Protein AF-A0A026WT10-F1 (afdb_monomer_lite)

Structure (mmCIF, N/CA/C/O backbone):
data_AF-A0A026WT10-F1
#
_entry.id   AF-A0A026WT10-F1
#
loop_
_atom_site.group_PDB
_atom_site.id
_atom_site.type_symbol
_atom_site.label_atom_id
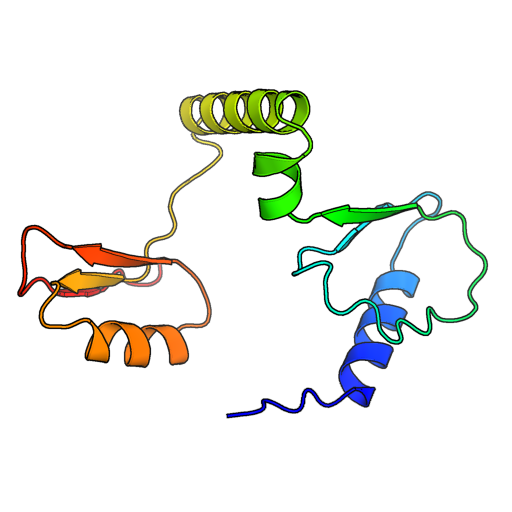_atom_site.label_alt_id
_atom_site.label_comp_id
_atom_site.label_asym_id
_atom_site.label_entity_id
_atom_site.label_seq_id
_atom_site.pdbx_PDB_ins_code
_atom_site.Cartn_x
_atom_site.Cartn_y
_atom_site.Cartn_z
_atom_site.occupancy
_atom_site.B_iso_or_equiv
_atom_site.auth_seq_id
_atom_site.auth_comp_id
_atom_site.auth_asym_id
_atom_site.auth_atom_id
_atom_site.pdbx_PDB_model_num
ATOM 1 N N . MET A 1 1 ? 19.088 -2.005 19.496 1.00 28.56 1 MET A N 1
ATOM 2 C CA . MET A 1 1 ? 18.947 -3.431 19.129 1.00 28.56 1 MET A CA 1
ATOM 3 C C . MET A 1 1 ? 19.448 -3.601 17.700 1.00 28.56 1 MET A C 1
ATOM 5 O O . MET A 1 1 ? 18.853 -3.045 16.790 1.00 28.56 1 MET A O 1
ATOM 9 N N . LYS A 1 2 ? 20.612 -4.233 17.511 1.00 23.44 2 LYS A N 1
ATOM 10 C CA . LYS A 1 2 ? 21.260 -4.396 16.200 1.00 23.44 2 LYS A CA 1
ATOM 11 C C . LYS A 1 2 ? 20.844 -5.763 15.658 1.00 23.44 2 LYS A C 1
ATOM 13 O O . LYS A 1 2 ? 21.373 -6.775 16.107 1.00 23.44 2 LYS A O 1
ATOM 18 N N . VAL A 1 3 ? 19.849 -5.790 14.775 1.00 27.23 3 VAL A N 1
ATOM 19 C CA . VAL A 1 3 ? 19.418 -7.019 14.095 1.00 27.23 3 VAL A CA 1
ATOM 20 C C . VAL A 1 3 ? 20.559 -7.438 13.164 1.00 27.23 3 VAL A C 1
ATOM 22 O O . VAL A 1 3 ? 20.869 -6.735 12.204 1.00 27.23 3 VAL A O 1
ATOM 25 N N . ARG A 1 4 ? 21.257 -8.531 13.495 1.00 26.80 4 ARG A N 1
ATOM 26 C CA . ARG A 1 4 ? 22.170 -9.200 12.559 1.00 26.80 4 ARG A CA 1
ATOM 27 C C . ARG A 1 4 ? 21.306 -10.031 11.623 1.00 26.80 4 ARG A C 1
ATOM 29 O O . ARG A 1 4 ? 20.755 -11.038 12.047 1.00 26.80 4 ARG A O 1
ATOM 36 N N . TYR A 1 5 ? 21.197 -9.600 10.375 1.00 36.09 5 TYR A N 1
ATOM 37 C CA . TYR A 1 5 ? 20.730 -10.470 9.306 1.00 36.09 5 TYR A CA 1
ATOM 38 C C . TYR A 1 5 ? 21.829 -11.497 9.024 1.00 36.09 5 TYR A C 1
ATOM 40 O O . TYR A 1 5 ? 22.998 -11.122 8.895 1.00 36.09 5 TYR A O 1
ATOM 48 N N . ASP A 1 6 ? 21.474 -12.780 8.982 1.00 37.12 6 ASP A N 1
ATOM 49 C CA . ASP A 1 6 ? 22.389 -13.824 8.531 1.00 37.12 6 ASP A CA 1
ATOM 50 C C . ASP A 1 6 ? 22.657 -13.615 7.036 1.00 37.12 6 ASP A C 1
ATOM 52 O O . ASP A 1 6 ? 21.806 -13.847 6.174 1.00 37.12 6 ASP A O 1
ATOM 56 N N . THR A 1 7 ? 23.844 -13.096 6.735 1.00 42.88 7 THR A N 1
ATOM 57 C CA . THR A 1 7 ? 24.265 -12.717 5.386 1.00 42.88 7 THR A CA 1
ATOM 58 C C . THR A 1 7 ? 24.410 -13.916 4.453 1.00 42.88 7 THR A C 1
ATOM 60 O O . THR A 1 7 ? 24.397 -13.724 3.239 1.00 42.88 7 THR A O 1
ATOM 63 N N . ARG A 1 8 ? 24.503 -15.152 4.969 1.00 39.97 8 ARG A N 1
ATOM 64 C CA . ARG A 1 8 ? 24.621 -16.358 4.131 1.00 39.97 8 ARG A CA 1
ATOM 65 C C . ARG A 1 8 ? 23.299 -16.747 3.481 1.00 39.97 8 ARG A C 1
ATOM 67 O O . ARG A 1 8 ? 23.292 -17.079 2.302 1.00 39.97 8 ARG A O 1
ATOM 74 N N . CYS A 1 9 ? 22.187 -16.645 4.209 1.00 44.09 9 CYS A N 1
ATOM 75 C CA . CYS A 1 9 ? 20.862 -16.906 3.643 1.00 44.09 9 CYS A CA 1
ATOM 76 C C . CYS A 1 9 ? 20.530 -15.895 2.540 1.00 44.09 9 CYS A C 1
ATOM 78 O O . CYS A 1 9 ? 20.063 -16.276 1.471 1.00 44.09 9 CYS A O 1
ATOM 80 N N . TYR A 1 10 ? 20.838 -14.616 2.765 1.00 52.16 10 TYR A N 1
ATOM 81 C CA . TYR A 1 10 ? 20.521 -13.541 1.823 1.00 52.16 10 TYR A CA 1
ATOM 82 C C . TYR A 1 10 ? 21.175 -13.736 0.443 1.00 52.16 10 TYR A C 1
ATOM 84 O O . TYR A 1 10 ? 20.524 -13.542 -0.580 1.00 52.16 10 TYR A O 1
ATOM 92 N N . VAL A 1 11 ? 22.437 -14.179 0.400 1.00 53.84 11 VAL A N 1
ATOM 93 C CA . VAL A 1 11 ? 23.172 -14.393 -0.861 1.00 53.84 11 VAL A CA 1
ATOM 94 C C . VAL A 1 11 ? 22.600 -15.570 -1.661 1.00 53.84 11 VAL A C 1
ATOM 96 O O . VAL A 1 11 ? 22.403 -15.438 -2.868 1.00 53.84 11 VAL A O 1
ATOM 99 N N . THR A 1 12 ? 22.263 -16.688 -1.007 1.00 57.00 12 THR A N 1
ATOM 100 C CA . THR A 1 12 ? 21.673 -17.860 -1.681 1.00 57.00 12 THR A CA 1
ATOM 101 C C . THR A 1 12 ? 20.310 -17.539 -2.297 1.00 57.00 12 THR A C 1
ATOM 103 O O . THR A 1 12 ? 20.063 -17.895 -3.446 1.00 57.00 12 THR A O 1
ATOM 106 N N . TYR A 1 13 ? 19.442 -16.817 -1.576 1.00 62.56 13 TYR A N 1
ATOM 107 C CA . TYR A 1 13 ? 18.116 -16.434 -2.081 1.00 62.56 13 TYR A CA 1
ATOM 108 C C . TYR A 1 13 ? 18.192 -15.539 -3.323 1.00 62.56 13 TYR A C 1
ATOM 110 O O . TYR A 1 13 ? 17.448 -15.748 -4.281 1.00 62.56 13 TYR A O 1
ATOM 118 N N . VAL A 1 14 ? 19.113 -14.572 -3.331 1.00 66.31 14 VAL A N 1
ATOM 119 C CA . VAL A 1 14 ? 19.289 -13.661 -4.469 1.00 66.31 14 VAL A CA 1
ATOM 120 C C . VAL A 1 14 ? 19.783 -14.413 -5.706 1.00 66.31 14 VAL A C 1
ATOM 122 O O . VAL A 1 14 ? 19.273 -14.175 -6.797 1.00 66.31 14 VAL A O 1
ATOM 125 N N . CYS A 1 15 ? 20.719 -15.355 -5.563 1.00 66.06 15 CYS A N 1
ATOM 126 C CA . CYS A 1 15 ? 21.224 -16.101 -6.716 1.00 66.06 15 CYS A CA 1
ATOM 127 C C . CYS A 1 15 ? 20.187 -17.067 -7.310 1.00 66.06 15 CYS A C 1
ATOM 129 O O . CYS A 1 15 ? 20.116 -17.181 -8.532 1.00 66.06 15 CYS A O 1
ATOM 131 N N . THR A 1 16 ? 19.338 -17.699 -6.491 1.00 69.38 16 THR A N 1
ATOM 132 C CA . THR A 1 16 ? 18.215 -18.511 -6.997 1.00 69.38 16 THR A CA 1
ATOM 133 C C . THR A 1 16 ? 17.189 -17.654 -7.741 1.00 69.38 16 THR A C 1
ATOM 135 O O . THR A 1 16 ? 16.704 -18.060 -8.792 1.00 69.38 16 THR A O 1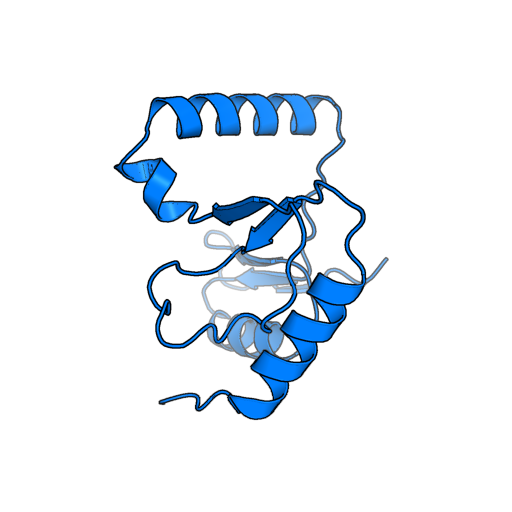
ATOM 138 N N . PHE A 1 17 ? 16.891 -16.451 -7.237 1.00 71.75 17 PHE A N 1
ATOM 139 C CA . PHE A 1 17 ? 16.001 -15.510 -7.919 1.00 71.75 17 PHE A CA 1
ATOM 140 C C . PHE A 1 17 ? 16.575 -15.074 -9.275 1.00 71.75 17 PHE A C 1
ATOM 142 O O . PHE A 1 17 ? 15.878 -15.128 -10.283 1.00 71.75 17 PHE A O 1
ATOM 149 N N . ILE A 1 18 ? 17.865 -14.723 -9.326 1.00 73.19 18 ILE A N 1
ATOM 150 C CA . ILE A 1 18 ? 18.543 -14.339 -10.574 1.00 73.19 18 ILE A CA 1
ATOM 151 C C . ILE A 1 18 ? 18.553 -15.493 -11.583 1.00 73.19 18 ILE A C 1
ATOM 153 O O . ILE A 1 18 ? 18.316 -15.267 -12.764 1.00 73.19 18 ILE A O 1
ATOM 157 N N . ALA A 1 19 ? 18.769 -16.730 -11.129 1.00 74.12 19 ALA A N 1
ATOM 158 C CA . ALA A 1 19 ? 18.761 -17.908 -11.996 1.00 74.12 19 ALA A CA 1
ATOM 159 C C . ALA A 1 19 ? 17.382 -18.212 -12.614 1.00 74.12 19 ALA A C 1
ATOM 161 O O . ALA A 1 19 ? 17.311 -18.950 -13.591 1.00 74.12 19 ALA A O 1
ATOM 162 N N . SER A 1 20 ? 16.300 -17.659 -12.054 1.00 75.62 20 SER A N 1
ATOM 163 C CA . SER A 1 20 ? 14.941 -17.796 -12.596 1.00 75.62 20 SER A CA 1
ATOM 164 C C . SER A 1 20 ? 14.568 -16.725 -13.626 1.00 75.62 20 SER A C 1
ATOM 166 O O . SER A 1 20 ? 13.466 -16.767 -14.167 1.00 75.62 20 SER A O 1
ATOM 168 N N . LEU A 1 21 ? 15.453 -15.760 -13.889 1.00 73.44 21 LEU A N 1
ATOM 169 C CA . LEU A 1 21 ? 15.176 -14.679 -14.828 1.00 73.44 21 LEU A CA 1
ATOM 170 C C . LEU A 1 21 ? 15.314 -15.149 -16.270 1.00 73.44 21 LEU A C 1
ATOM 172 O O . LEU A 1 21 ? 16.292 -15.791 -16.650 1.00 73.44 21 LEU A O 1
ATOM 176 N N . GLU A 1 22 ? 14.346 -14.747 -17.083 1.00 79.38 22 GLU A N 1
ATOM 177 C CA . GLU A 1 22 ? 14.462 -14.810 -18.532 1.00 79.38 22 GLU A CA 1
ATOM 178 C C . GLU A 1 22 ? 15.531 -13.825 -19.037 1.00 79.38 22 GLU A C 1
ATOM 180 O O . GLU A 1 22 ? 15.953 -12.898 -18.334 1.00 79.38 22 GLU A O 1
ATOM 185 N N . HIS A 1 23 ? 15.982 -14.031 -20.276 1.00 79.25 23 HIS A N 1
ATOM 186 C CA . HIS A 1 23 ? 16.911 -13.118 -20.940 1.00 79.25 23 HIS A CA 1
ATOM 187 C C . HIS A 1 23 ? 16.303 -11.703 -21.025 1.00 79.25 23 HIS A C 1
ATOM 189 O O . HIS A 1 23 ? 15.112 -11.561 -21.282 1.00 79.25 23 HIS A O 1
ATOM 195 N N . ASP A 1 24 ? 17.113 -10.665 -20.792 1.00 81.50 24 ASP A N 1
ATOM 196 C CA . ASP A 1 24 ? 16.697 -9.254 -20.670 1.00 81.50 24 ASP A CA 1
ATOM 197 C C . ASP A 1 24 ? 15.736 -8.967 -19.502 1.00 81.50 24 ASP A C 1
ATOM 199 O O . ASP A 1 24 ? 15.094 -7.916 -19.445 1.00 81.50 24 ASP A O 1
ATOM 203 N N . GLY A 1 25 ? 15.674 -9.875 -18.523 1.00 77.19 25 GLY A N 1
ATOM 204 C CA . GLY A 1 25 ? 14.851 -9.732 -17.329 1.00 77.19 25 GLY A CA 1
ATOM 205 C C . GLY A 1 25 ? 15.179 -8.488 -16.494 1.00 77.19 25 GLY A C 1
ATOM 206 O O . GLY A 1 25 ? 16.310 -7.992 -16.452 1.00 77.19 25 GLY A O 1
ATOM 207 N N . LEU A 1 26 ? 14.167 -7.992 -15.781 1.00 81.56 26 LEU A N 1
ATOM 208 C CA . LEU A 1 26 ? 14.269 -6.833 -14.895 1.00 81.56 26 LEU A CA 1
ATOM 209 C C . LEU A 1 26 ? 14.188 -7.269 -13.429 1.00 81.56 26 LEU A C 1
ATOM 211 O O . LEU A 1 26 ? 13.219 -7.902 -13.012 1.00 81.56 26 LEU A O 1
AT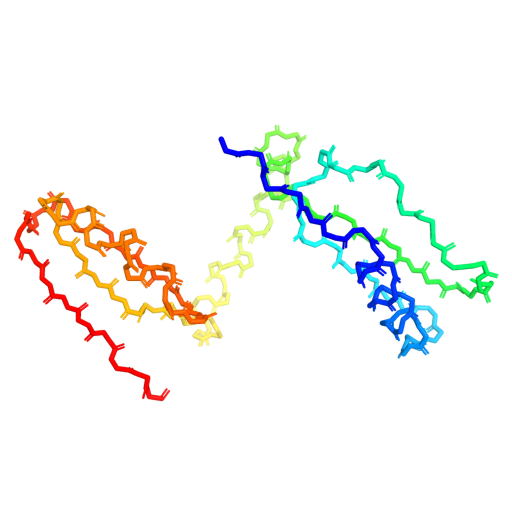OM 215 N N . ILE A 1 27 ? 15.168 -6.859 -12.624 1.00 80.69 27 ILE A N 1
ATOM 216 C CA . ILE A 1 27 ? 15.153 -7.035 -11.169 1.00 80.69 27 ILE A CA 1
ATOM 217 C C . ILE A 1 27 ? 14.891 -5.688 -10.513 1.00 80.69 27 ILE A C 1
ATOM 219 O O . ILE A 1 27 ? 15.699 -4.773 -10.656 1.00 80.69 27 ILE A O 1
ATOM 223 N N . ALA A 1 28 ? 13.814 -5.579 -9.739 1.00 80.12 28 ALA A N 1
ATOM 224 C CA . ALA A 1 28 ? 13.539 -4.407 -8.9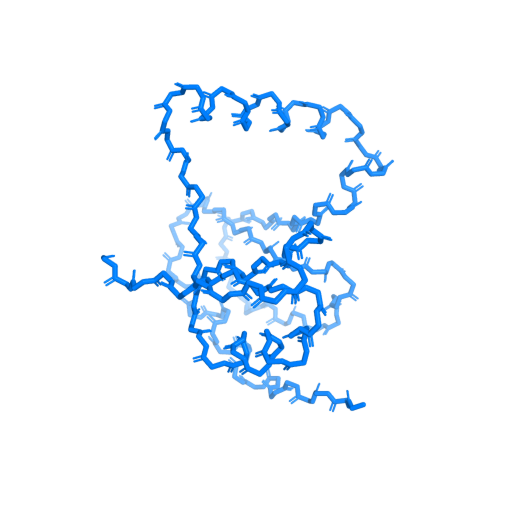16 1.00 80.12 28 ALA A CA 1
ATOM 225 C C . ALA A 1 28 ? 13.804 -4.711 -7.434 1.00 80.12 28 ALA A C 1
ATOM 227 O O . ALA A 1 28 ? 13.079 -5.479 -6.804 1.00 80.12 28 ALA A O 1
ATOM 228 N N . PHE A 1 29 ? 14.828 -4.086 -6.854 1.00 77.50 29 PHE A N 1
ATOM 229 C CA . PHE A 1 29 ? 15.065 -4.122 -5.411 1.00 77.50 29 PHE A CA 1
ATOM 230 C C . PHE A 1 29 ? 14.277 -3.008 -4.721 1.00 77.50 29 PHE A C 1
ATOM 232 O O . PHE A 1 29 ? 14.523 -1.824 -4.965 1.00 77.50 29 PHE A O 1
ATOM 239 N N . LEU A 1 30 ? 13.357 -3.404 -3.839 1.00 73.31 30 LEU A N 1
ATOM 240 C CA . LEU A 1 30 ? 12.527 -2.518 -3.023 1.00 73.31 30 LEU A CA 1
ATOM 241 C C . LEU A 1 30 ? 13.063 -2.507 -1.582 1.00 73.31 30 LEU A C 1
ATOM 243 O O . LEU A 1 30 ? 12.580 -3.243 -0.727 1.00 73.31 30 LEU A O 1
ATOM 247 N N . ASP A 1 31 ? 14.102 -1.718 -1.313 1.00 63.97 31 ASP A N 1
ATOM 248 C CA . ASP A 1 31 ? 14.638 -1.532 0.043 1.00 63.97 31 ASP A CA 1
ATOM 249 C C . ASP A 1 31 ? 15.305 -0.154 0.174 1.00 63.97 31 ASP A C 1
ATOM 251 O O . ASP A 1 31 ? 15.584 0.538 -0.811 1.00 63.97 31 ASP A O 1
ATOM 255 N N . SER A 1 32 ? 15.602 0.249 1.408 1.00 52.75 32 SER A N 1
ATOM 256 C CA . SER A 1 32 ? 16.502 1.351 1.705 1.00 52.75 32 SER A CA 1
ATOM 257 C C . SER A 1 32 ? 17.813 1.130 0.936 1.00 52.75 32 SER A C 1
ATOM 259 O O . SER A 1 32 ? 18.658 0.306 1.300 1.00 52.75 32 SER A O 1
ATOM 261 N N . ALA A 1 33 ? 18.025 1.942 -0.103 1.00 50.66 33 ALA A N 1
ATOM 262 C CA . ALA A 1 33 ? 19.234 1.961 -0.929 1.00 50.66 33 ALA A CA 1
ATOM 263 C C . ALA A 1 33 ? 20.543 2.202 -0.135 1.00 50.66 33 ALA A C 1
ATOM 265 O O . ALA A 1 33 ? 21.626 2.244 -0.717 1.00 50.66 33 ALA A O 1
ATOM 266 N N . ARG A 1 34 ? 20.469 2.364 1.196 1.00 48.72 34 ARG A N 1
ATOM 267 C CA . ARG A 1 34 ? 21.602 2.610 2.091 1.00 48.72 34 ARG A CA 1
ATOM 268 C C . ARG A 1 34 ? 22.449 1.377 2.391 1.00 48.72 34 ARG A C 1
ATOM 270 O O . ARG A 1 34 ? 23.599 1.559 2.782 1.00 48.72 34 ARG A O 1
ATOM 277 N N . ASN A 1 35 ? 21.952 0.152 2.206 1.00 48.25 35 ASN A N 1
ATOM 278 C CA . ASN A 1 35 ? 22.712 -1.053 2.569 1.00 48.25 35 ASN A CA 1
ATOM 279 C C . ASN A 1 35 ? 23.378 -1.742 1.366 1.00 48.25 35 ASN A C 1
ATOM 281 O O . ASN A 1 35 ? 23.396 -2.961 1.251 1.00 48.25 35 ASN A O 1
ATOM 285 N N . ARG A 1 36 ? 23.972 -0.953 0.461 1.00 49.72 36 ARG A N 1
ATOM 286 C CA . ARG A 1 36 ? 24.763 -1.441 -0.688 1.00 49.72 36 ARG A CA 1
ATOM 287 C C . ARG A 1 36 ? 26.166 -1.921 -0.297 1.00 49.72 36 ARG A C 1
ATOM 289 O O . ARG A 1 36 ? 27.140 -1.649 -0.994 1.00 49.72 36 ARG A O 1
ATOM 296 N N . ARG A 1 37 ? 26.314 -2.606 0.835 1.00 48.50 37 ARG A N 1
ATOM 297 C CA . ARG A 1 37 ? 27.590 -3.228 1.198 1.00 48.50 37 ARG A CA 1
ATOM 298 C C . ARG A 1 37 ? 27.430 -4.733 1.039 1.00 48.50 37 ARG A C 1
ATOM 300 O O . ARG A 1 37 ? 26.886 -5.389 1.916 1.00 48.50 37 ARG A O 1
ATOM 307 N N . HIS A 1 38 ? 27.939 -5.232 -0.089 1.00 51.28 38 HIS A N 1
ATOM 308 C CA . HIS A 1 38 ? 28.166 -6.652 -0.401 1.00 51.28 38 HIS A CA 1
ATOM 309 C C . HIS A 1 38 ? 27.012 -7.432 -1.055 1.00 51.28 38 HIS A C 1
ATOM 311 O O . HIS A 1 38 ? 26.735 -8.566 -0.672 1.00 51.28 38 HIS A O 1
ATOM 317 N N . LEU A 1 39 ? 26.413 -6.893 -2.122 1.00 54.56 39 LEU A N 1
ATOM 318 C CA . LEU A 1 39 ? 25.797 -7.757 -3.137 1.00 54.56 39 LEU A CA 1
ATOM 319 C C . LEU A 1 39 ? 26.930 -8.358 -3.975 1.00 54.56 39 LEU A C 1
ATOM 321 O O . LEU A 1 39 ? 27.368 -7.781 -4.965 1.00 54.56 39 LEU A O 1
ATOM 325 N N . ASN A 1 40 ? 27.456 -9.495 -3.518 1.00 54.69 40 ASN A N 1
ATOM 326 C CA . ASN A 1 40 ? 28.310 -10.346 -4.337 1.00 54.69 40 ASN A CA 1
ATOM 327 C C . ASN A 1 40 ? 27.377 -11.041 -5.338 1.00 54.69 40 ASN A C 1
ATOM 329 O O . ASN A 1 40 ? 26.919 -12.158 -5.102 1.00 54.69 40 ASN A O 1
ATOM 333 N N . LEU A 1 41 ? 26.959 -10.295 -6.367 1.00 58.53 41 LEU A N 1
ATOM 334 C CA . LEU A 1 41 ? 26.101 -10.805 -7.430 1.00 58.53 41 LEU A CA 1
ATOM 335 C C . LEU A 1 41 ? 26.829 -11.998 -8.043 1.00 58.53 41 LEU A C 1
ATOM 337 O O . LEU A 1 41 ? 27.977 -11.870 -8.471 1.00 58.53 41 LEU A O 1
ATOM 341 N N . CYS A 1 42 ? 26.186 -13.167 -7.989 1.00 57.62 42 CYS A N 1
ATOM 342 C CA . CYS A 1 42 ? 26.716 -14.393 -8.565 1.00 57.62 42 CYS A CA 1
ATOM 343 C C . CYS A 1 42 ? 27.246 -14.102 -9.977 1.00 57.62 42 CYS A C 1
ATOM 345 O O . CYS A 1 42 ? 26.599 -13.385 -10.738 1.00 57.62 42 CYS A O 1
ATOM 347 N N . SER A 1 43 ? 28.435 -14.621 -10.298 1.00 53.44 43 SER A N 1
ATOM 348 C CA . SER A 1 43 ? 29.224 -14.329 -11.506 1.00 53.44 43 SER A CA 1
ATOM 349 C C . SER A 1 43 ? 28.610 -14.897 -12.796 1.00 53.44 43 SER A C 1
ATOM 351 O O . SER A 1 43 ? 29.309 -15.487 -13.618 1.00 53.44 43 SER A O 1
ATOM 353 N N . MET A 1 44 ? 27.294 -14.793 -12.942 1.00 52.84 44 MET A N 1
ATOM 354 C CA . MET A 1 44 ? 26.544 -15.270 -14.087 1.00 52.84 44 MET A CA 1
ATOM 355 C C . MET A 1 44 ? 26.408 -14.119 -15.077 1.00 52.84 44 MET A C 1
ATOM 357 O O . MET A 1 44 ? 25.773 -13.099 -14.807 1.00 52.84 44 MET A O 1
ATOM 361 N N . SER A 1 45 ? 27.071 -14.291 -16.215 1.00 57.75 45 SER A N 1
ATOM 362 C CA . SER A 1 45 ? 26.899 -13.478 -17.408 1.00 57.75 45 SER A CA 1
ATOM 363 C C . SER A 1 45 ? 25.497 -13.690 -17.968 1.00 57.75 45 SER A C 1
ATOM 365 O O . SER A 1 45 ? 25.216 -14.747 -18.529 1.00 57.75 45 SER A O 1
ATOM 367 N N . SER A 1 46 ? 24.632 -12.691 -17.854 1.00 56.19 46 SER A N 1
ATOM 368 C CA . SER A 1 46 ? 23.384 -12.658 -18.616 1.00 56.19 46 SER A CA 1
ATOM 369 C C . SER A 1 46 ? 22.803 -11.254 -18.586 1.00 56.19 46 SER A C 1
ATOM 371 O O . SER A 1 46 ? 22.830 -10.594 -17.552 1.00 56.19 46 SER A O 1
ATOM 373 N N . ASN A 1 47 ? 22.335 -10.799 -19.743 1.00 73.50 47 ASN A N 1
ATOM 374 C CA . ASN A 1 47 ? 21.741 -9.490 -19.970 1.00 73.50 47 ASN A CA 1
ATOM 375 C C . ASN A 1 47 ? 20.492 -9.334 -19.095 1.00 73.50 47 ASN A C 1
ATOM 377 O O . ASN A 1 47 ? 19.429 -9.816 -19.453 1.00 73.50 47 ASN A O 1
ATOM 381 N N . TYR A 1 48 ? 20.616 -8.732 -17.919 1.00 73.44 48 TYR A N 1
ATOM 382 C CA . TYR A 1 48 ? 19.484 -8.356 -17.077 1.00 73.44 48 TYR A CA 1
ATOM 383 C C . TYR A 1 48 ? 19.718 -6.949 -16.541 1.00 73.44 48 TYR A C 1
ATOM 385 O O . TYR A 1 48 ? 20.856 -6.523 -16.321 1.00 73.44 48 TYR A O 1
ATOM 393 N N . THR A 1 49 ? 18.633 -6.218 -16.311 1.00 77.62 49 THR A N 1
ATOM 394 C CA . THR A 1 49 ? 18.702 -4.865 -15.756 1.00 77.62 49 THR A CA 1
ATOM 395 C C . THR A 1 49 ? 18.357 -4.904 -14.275 1.00 77.62 49 THR A C 1
ATOM 397 O O . THR A 1 49 ? 17.332 -5.455 -13.879 1.00 77.62 49 THR A O 1
ATOM 400 N N . ILE A 1 50 ? 19.198 -4.295 -13.437 1.00 76.25 50 ILE A N 1
ATOM 401 C CA . ILE A 1 50 ? 18.896 -4.101 -12.016 1.00 76.25 50 ILE A CA 1
ATOM 402 C C . ILE A 1 50 ? 18.406 -2.670 -11.793 1.00 76.25 50 ILE A C 1
ATOM 404 O O . ILE A 1 50 ? 19.166 -1.713 -11.934 1.00 76.25 50 ILE A O 1
ATOM 408 N N . PHE A 1 51 ? 17.158 -2.538 -11.353 1.00 76.62 51 PHE A N 1
ATOM 409 C CA . PHE A 1 51 ? 16.587 -1.318 -10.800 1.00 76.62 51 PHE A CA 1
ATOM 410 C C . PHE A 1 51 ? 16.580 -1.378 -9.274 1.00 76.62 51 PHE A C 1
ATOM 412 O O . PHE A 1 51 ? 16.156 -2.354 -8.660 1.00 76.62 51 PHE A O 1
ATOM 419 N N . VAL A 1 52 ? 17.036 -0.303 -8.637 1.00 75.56 52 VAL A N 1
ATOM 420 C CA . VAL A 1 52 ? 16.951 -0.145 -7.183 1.00 75.56 52 VAL A CA 1
ATOM 421 C C . VAL A 1 52 ? 16.017 1.016 -6.908 1.00 75.56 52 VAL A C 1
ATOM 423 O O . VAL A 1 52 ? 16.347 2.159 -7.221 1.00 75.56 52 VAL A O 1
ATOM 426 N N . VAL A 1 53 ? 14.862 0.718 -6.327 1.00 74.50 53 VAL A N 1
ATOM 427 C CA . VAL A 1 53 ? 13.812 1.704 -6.086 1.00 74.50 53 VAL A CA 1
ATOM 428 C C . VAL A 1 53 ? 13.873 2.137 -4.629 1.00 74.50 53 VAL A C 1
ATOM 430 O O . VAL A 1 53 ? 13.688 1.337 -3.714 1.00 74.50 53 VAL A O 1
ATOM 433 N N . ALA A 1 54 ? 14.096 3.431 -4.413 1.00 77.56 54 ALA A N 1
ATOM 434 C CA . ALA A 1 54 ? 13.996 4.058 -3.104 1.00 77.56 54 ALA A CA 1
ATOM 435 C C . ALA A 1 54 ? 12.944 5.168 -3.165 1.00 77.56 54 ALA A C 1
ATOM 437 O O . ALA A 1 54 ? 13.241 6.281 -3.592 1.00 77.56 54 ALA A O 1
ATOM 438 N N . ALA A 1 55 ? 11.717 4.875 -2.726 1.00 75.31 55 ALA A N 1
ATOM 439 C CA . ALA A 1 55 ? 10.595 5.819 -2.793 1.00 75.31 55 ALA A CA 1
ATOM 440 C C . ALA A 1 55 ? 10.914 7.177 -2.131 1.00 75.31 55 ALA A C 1
ATOM 442 O O . ALA A 1 55 ? 10.608 8.232 -2.684 1.00 75.31 55 ALA A O 1
ATOM 443 N N . GLU A 1 56 ? 11.618 7.153 -0.994 1.00 78.69 56 GLU A N 1
ATOM 444 C CA . GLU A 1 56 ? 12.066 8.366 -0.293 1.00 78.69 56 GLU A CA 1
ATOM 445 C C . GLU A 1 56 ? 13.039 9.218 -1.119 1.00 78.69 56 GLU A C 1
ATOM 447 O O . GLU A 1 56 ? 13.051 10.441 -0.998 1.00 78.69 56 GLU A O 1
ATOM 452 N N . HIS A 1 57 ? 13.854 8.591 -1.974 1.00 78.75 57 HIS A N 1
ATOM 453 C CA . HIS A 1 57 ? 14.765 9.320 -2.852 1.00 78.75 57 HIS A CA 1
ATOM 454 C C . HIS A 1 57 ? 13.989 10.064 -3.937 1.00 78.75 57 HIS A C 1
ATOM 456 O O . HIS A 1 57 ? 14.208 11.258 -4.107 1.00 78.75 57 HIS A O 1
ATOM 462 N N . TYR A 1 58 ? 13.040 9.404 -4.607 1.00 75.31 58 TYR A N 1
ATOM 463 C CA . TYR A 1 58 ? 12.234 10.034 -5.659 1.00 75.31 58 TYR A CA 1
ATOM 464 C C . TYR A 1 58 ? 11.414 11.211 -5.135 1.00 75.31 58 TYR A C 1
ATOM 466 O O . TYR A 1 58 ? 11.372 12.260 -5.768 1.00 75.31 58 TYR A O 1
ATOM 474 N N . LYS A 1 59 ? 10.851 11.097 -3.927 1.00 79.56 59 LYS A N 1
ATOM 475 C CA . LYS A 1 59 ? 10.101 12.194 -3.299 1.00 79.56 59 LYS A CA 1
ATOM 476 C C . LYS A 1 59 ? 10.911 13.492 -3.165 1.00 79.56 59 LYS A C 1
ATOM 478 O O . LYS A 1 59 ? 10.330 14.572 -3.229 1.00 79.56 59 LYS A O 1
ATOM 483 N N . ILE A 1 60 ? 12.222 13.392 -2.942 1.00 80.00 60 ILE A N 1
ATOM 484 C CA . ILE A 1 60 ? 13.090 14.546 -2.654 1.00 80.00 60 ILE A CA 1
ATOM 485 C C . ILE A 1 60 ? 13.905 14.958 -3.884 1.00 80.00 60 ILE A C 1
ATOM 487 O O . ILE A 1 60 ? 14.032 16.146 -4.165 1.00 80.00 60 ILE A O 1
ATOM 491 N N . ALA A 1 61 ? 14.486 13.989 -4.587 1.00 81.06 61 ALA A N 1
ATOM 492 C CA . ALA A 1 61 ? 15.472 14.219 -5.635 1.00 81.06 61 ALA A CA 1
ATOM 493 C C . ALA A 1 61 ? 14.865 14.279 -7.042 1.00 81.06 61 ALA A C 1
ATOM 495 O O . ALA A 1 61 ? 15.448 14.929 -7.905 1.00 81.06 61 ALA A O 1
ATOM 496 N N . ASP A 1 62 ? 13.712 13.644 -7.275 1.00 83.94 62 ASP A N 1
ATOM 497 C CA . ASP A 1 62 ? 13.102 13.566 -8.605 1.00 83.94 62 ASP A CA 1
ATOM 498 C C . ASP A 1 62 ? 11.586 13.792 -8.551 1.00 83.94 62 ASP A C 1
ATOM 500 O O . ASP A 1 62 ? 10.750 12.883 -8.575 1.00 83.94 62 ASP A O 1
ATOM 504 N N . THR A 1 63 ? 11.232 15.070 -8.445 1.00 85.19 63 THR A N 1
ATOM 505 C CA . THR A 1 63 ? 9.843 15.502 -8.255 1.00 85.19 63 THR A CA 1
ATOM 506 C C . THR A 1 63 ? 8.944 15.230 -9.465 1.00 85.19 63 THR A C 1
ATOM 508 O O . THR A 1 63 ? 7.727 15.129 -9.289 1.00 85.19 63 THR A O 1
ATOM 511 N N . LEU A 1 64 ? 9.512 15.086 -10.671 1.00 90.50 64 LEU A N 1
ATOM 512 C CA . LEU A 1 64 ? 8.760 14.741 -11.880 1.00 90.50 64 LEU A CA 1
ATOM 513 C C . LEU A 1 64 ? 8.355 13.269 -11.858 1.00 90.50 64 LEU A C 1
ATOM 515 O O . LEU A 1 64 ? 7.160 12.987 -11.955 1.00 90.50 64 LEU A O 1
ATOM 519 N N . ILE A 1 65 ? 9.310 12.361 -11.615 1.00 87.06 65 ILE A N 1
ATOM 520 C CA . ILE A 1 65 ? 9.017 10.927 -11.455 1.00 87.06 65 ILE A CA 1
ATOM 521 C C . ILE A 1 65 ? 8.024 10.716 -10.310 1.00 87.06 65 ILE A C 1
ATOM 523 O O . ILE A 1 65 ? 7.073 9.942 -10.434 1.00 87.06 65 ILE A O 1
ATOM 527 N N . TYR A 1 66 ? 8.200 11.435 -9.197 1.00 87.75 66 TYR A N 1
ATOM 528 C CA . TYR A 1 66 ? 7.262 11.367 -8.081 1.00 87.75 66 TYR A CA 1
ATOM 529 C C . TYR A 1 66 ? 5.845 11.791 -8.494 1.00 87.75 66 TYR A C 1
ATOM 531 O O . TYR A 1 66 ? 4.884 11.090 -8.180 1.00 87.75 66 TYR A O 1
ATOM 539 N N . ARG A 1 67 ? 5.697 12.910 -9.217 1.00 90.56 67 ARG A N 1
ATOM 540 C CA . ARG A 1 67 ? 4.389 13.398 -9.684 1.00 90.56 67 ARG A CA 1
ATOM 541 C C . ARG A 1 67 ? 3.711 12.401 -10.622 1.00 90.56 67 ARG A C 1
ATOM 543 O O . ARG A 1 67 ? 2.536 12.114 -10.425 1.00 90.56 67 ARG A O 1
ATOM 550 N N . GLU A 1 68 ? 4.439 11.880 -11.603 1.00 93.06 68 GLU A N 1
ATOM 551 C CA . GLU A 1 68 ? 3.925 10.877 -12.542 1.00 93.06 68 GLU A CA 1
ATOM 552 C C . GLU A 1 68 ? 3.481 9.605 -11.806 1.00 93.06 68 GLU A C 1
ATOM 554 O O . GLU A 1 68 ? 2.367 9.123 -11.997 1.00 93.06 68 GLU A O 1
ATOM 559 N N . THR A 1 69 ? 4.294 9.130 -10.859 1.00 90.44 69 THR A N 1
ATOM 560 C CA . THR A 1 69 ? 3.952 7.976 -10.013 1.00 90.44 69 THR A CA 1
ATOM 561 C C . THR A 1 69 ? 2.673 8.216 -9.203 1.00 90.44 69 THR A C 1
ATOM 563 O O . THR A 1 69 ? 1.857 7.308 -9.049 1.00 90.44 69 THR A O 1
ATOM 566 N N . MET A 1 70 ? 2.474 9.432 -8.683 1.00 91.69 70 MET A N 1
ATOM 567 C CA . MET A 1 70 ? 1.242 9.786 -7.969 1.00 91.69 70 MET A CA 1
ATOM 568 C C . MET A 1 70 ? 0.027 9.833 -8.895 1.00 91.69 70 MET A C 1
ATOM 570 O O . MET A 1 70 ? -1.050 9.426 -8.468 1.00 91.69 70 MET A O 1
ATOM 574 N N . GLN A 1 71 ? 0.186 10.274 -10.144 1.00 94.62 71 GLN A N 1
ATOM 575 C CA . GLN A 1 71 ? -0.905 10.244 -11.116 1.00 94.62 71 GLN A CA 1
ATOM 576 C C . GLN A 1 71 ? -1.333 8.802 -11.408 1.00 94.62 71 GLN A C 1
ATOM 578 O O . GLN A 1 71 ? -2.508 8.485 -11.246 1.00 94.62 71 GLN A O 1
ATOM 583 N N . HIS A 1 72 ? -0.380 7.905 -11.683 1.00 93.06 72 HIS A N 1
ATOM 584 C CA . HIS A 1 72 ? -0.678 6.481 -11.873 1.00 93.06 72 HIS A CA 1
ATOM 585 C C . HIS A 1 72 ? -1.399 5.867 -10.665 1.00 93.06 72 HIS A C 1
ATOM 587 O O . HIS A 1 72 ? -2.343 5.100 -10.828 1.00 93.06 72 HIS A O 1
ATOM 593 N N . LEU A 1 73 ? -0.994 6.220 -9.439 1.00 90.88 73 LEU A N 1
ATOM 594 C CA . LEU A 1 73 ? -1.666 5.745 -8.228 1.00 90.88 73 LEU A CA 1
ATOM 595 C C . LEU A 1 73 ? -3.144 6.171 -8.177 1.00 90.88 73 LEU A C 1
ATOM 597 O O . LEU A 1 73 ? -3.991 5.368 -7.782 1.00 90.88 73 LEU A O 1
ATOM 601 N N . LEU A 1 74 ? -3.449 7.414 -8.560 1.00 92.38 74 LEU A N 1
ATOM 602 C CA . LEU A 1 74 ? -4.819 7.930 -8.603 1.00 92.38 74 LEU A CA 1
ATOM 603 C C . LEU A 1 74 ? -5.643 7.252 -9.700 1.00 92.38 74 LEU A C 1
ATOM 605 O O . LEU A 1 74 ? -6.790 6.878 -9.452 1.00 92.38 74 LEU A O 1
ATOM 609 N N . ASP A 1 75 ? -5.047 7.037 -10.871 1.00 94.62 75 ASP A N 1
ATOM 610 C CA . ASP A 1 75 ? -5.698 6.355 -11.988 1.00 94.62 75 ASP A CA 1
ATOM 611 C C . ASP A 1 75 ? -6.055 4.912 -11.585 1.00 94.62 75 ASP A C 1
ATOM 613 O O . ASP A 1 75 ? -7.226 4.528 -11.622 1.00 94.62 75 ASP A O 1
ATOM 617 N N . TYR A 1 76 ? -5.104 4.158 -11.021 1.00 93.38 76 TYR A N 1
ATOM 618 C CA . TYR A 1 76 ? -5.342 2.798 -10.515 1.00 93.38 76 TYR A CA 1
ATOM 619 C C . TYR A 1 76 ? -6.360 2.728 -9.373 1.00 93.38 76 TYR A C 1
ATOM 621 O O . TYR A 1 76 ? -7.079 1.732 -9.233 1.00 93.38 76 TYR A O 1
ATOM 629 N N . GLN A 1 77 ? -6.423 3.760 -8.528 1.00 89.56 77 GLN A N 1
ATOM 630 C CA . GLN A 1 77 ? -7.466 3.864 -7.514 1.00 89.56 77 GLN A CA 1
ATOM 631 C C . GLN A 1 77 ? -8.841 4.043 -8.169 1.00 89.56 77 GLN A C 1
ATOM 633 O O . GLN A 1 77 ? -9.794 3.381 -7.755 1.00 89.56 77 GLN A O 1
ATOM 638 N N . SER A 1 78 ? -8.947 4.909 -9.181 1.00 91.75 78 SER A N 1
ATOM 639 C CA . SER A 1 78 ? -10.202 5.165 -9.899 1.00 91.75 78 SER A CA 1
ATOM 640 C C . SER A 1 78 ? -10.707 3.924 -10.644 1.00 91.75 78 SER A C 1
ATOM 642 O O . SER A 1 78 ? -11.902 3.633 -10.629 1.00 91.75 78 SER A O 1
ATOM 644 N N . GLU A 1 79 ? -9.785 3.121 -11.175 1.00 94.62 79 GLU A N 1
ATOM 645 C CA . GLU A 1 79 ? -10.060 1.841 -11.835 1.00 94.62 79 GLU A CA 1
ATOM 646 C C . GLU A 1 79 ? -10.309 0.691 -10.843 1.00 94.62 79 GLU A C 1
ATOM 648 O O . GLU A 1 79 ? -10.577 -0.441 -11.244 1.00 94.62 79 GLU A O 1
ATOM 653 N N . CYS A 1 80 ? -10.236 0.956 -9.533 1.00 87.38 80 CYS A N 1
ATOM 654 C CA . CYS A 1 80 ? -10.385 -0.042 -8.470 1.00 87.38 80 CYS A CA 1
ATOM 655 C C . CYS A 1 80 ? -9.376 -1.209 -8.544 1.00 87.38 80 CYS A C 1
ATOM 657 O O . CYS A 1 80 ? -9.630 -2.278 -7.972 1.00 87.38 80 CYS A O 1
ATOM 659 N N . VAL A 1 81 ? -8.231 -0.997 -9.204 1.00 92.19 81 VAL A N 1
ATOM 660 C CA . VAL A 1 81 ? -7.125 -1.963 -9.337 1.00 92.19 81 VAL A CA 1
ATOM 661 C C . VAL A 1 81 ? -6.381 -2.114 -8.011 1.00 92.19 81 VAL A C 1
ATOM 663 O O . VAL A 1 81 ? -5.975 -3.215 -7.639 1.00 92.19 81 VAL A O 1
ATOM 666 N N . ILE A 1 82 ? -6.249 -1.023 -7.251 1.00 86.75 82 ILE A N 1
ATOM 667 C CA . ILE A 1 82 ? -5.605 -1.027 -5.933 1.00 86.75 82 ILE A CA 1
ATOM 668 C C . ILE A 1 82 ? -6.670 -0.989 -4.838 1.00 86.75 82 ILE A C 1
ATOM 670 O O . ILE A 1 82 ? -7.559 -0.139 -4.832 1.00 86.75 82 ILE A O 1
ATOM 674 N N . ARG A 1 83 ? -6.552 -1.900 -3.866 1.00 81.50 83 ARG A N 1
ATOM 675 C CA . ARG A 1 83 ? -7.424 -1.960 -2.687 1.00 81.50 83 ARG A CA 1
ATOM 676 C C . ARG A 1 83 ? -6.585 -1.910 -1.411 1.00 81.50 83 ARG A C 1
ATOM 678 O O . ARG A 1 83 ? -5.682 -2.736 -1.261 1.00 81.50 83 ARG A O 1
ATOM 685 N N . PRO A 1 84 ? -6.864 -0.986 -0.475 1.00 79.31 84 PRO A N 1
ATOM 686 C CA . PRO A 1 84 ? -6.182 -0.962 0.811 1.00 79.31 84 PRO A CA 1
ATOM 687 C C . PRO A 1 84 ? -6.393 -2.281 1.555 1.00 79.31 84 PRO A C 1
ATOM 689 O O . PRO A 1 84 ? -7.527 -2.691 1.800 1.00 79.31 84 PRO A O 1
ATOM 692 N N . ARG A 1 85 ? -5.298 -2.936 1.946 1.00 86.38 85 ARG A N 1
ATOM 693 C CA . ARG A 1 85 ? -5.342 -4.136 2.785 1.00 86.38 85 ARG A CA 1
ATOM 694 C C . ARG A 1 85 ? -5.043 -3.744 4.226 1.00 86.38 85 ARG A C 1
ATOM 696 O O . ARG A 1 85 ? -3.881 -3.625 4.608 1.00 86.38 85 ARG A O 1
ATOM 703 N N . ILE A 1 86 ? -6.098 -3.504 4.998 1.00 87.88 86 ILE A N 1
ATOM 704 C CA . ILE A 1 86 ? -6.015 -3.161 6.421 1.00 87.88 86 ILE A CA 1
ATOM 705 C C . ILE A 1 86 ? -6.199 -4.446 7.225 1.00 87.88 86 ILE A C 1
ATOM 707 O O . ILE A 1 86 ? -7.203 -5.128 7.052 1.00 87.88 86 ILE A O 1
ATOM 711 N N . SER A 1 87 ? -5.246 -4.753 8.100 1.00 88.62 87 SER A N 1
ATOM 712 C CA . SER A 1 87 ? -5.289 -5.936 8.973 1.00 88.62 87 SER A CA 1
ATOM 713 C C . SER A 1 87 ? -5.832 -5.600 10.359 1.00 88.62 87 SER A C 1
ATOM 715 O O . SER A 1 87 ? -6.421 -6.448 11.023 1.00 88.62 87 SER A O 1
ATOM 717 N N . ALA A 1 88 ? -5.622 -4.367 10.827 1.00 93.31 88 ALA A N 1
ATOM 718 C CA . ALA A 1 88 ? -6.183 -3.891 12.085 1.00 93.31 88 ALA A CA 1
ATOM 719 C C . ALA A 1 88 ? -6.153 -2.362 12.198 1.00 93.31 88 ALA A C 1
ATOM 721 O O . ALA A 1 88 ? -5.313 -1.687 11.598 1.00 93.31 88 ALA A O 1
ATOM 722 N N . ILE A 1 89 ? -7.043 -1.828 13.032 1.00 95.12 89 ILE A N 1
ATOM 723 C CA . ILE A 1 89 ? -7.111 -0.418 13.413 1.00 95.12 89 ILE A CA 1
ATOM 724 C C . ILE A 1 89 ? -7.110 -0.333 14.941 1.00 95.12 89 ILE A C 1
ATOM 726 O O . ILE A 1 89 ? -7.996 -0.880 15.604 1.00 95.12 89 ILE A O 1
ATOM 730 N N . PHE A 1 90 ? -6.135 0.379 15.495 1.00 96.88 90 PHE A N 1
ATOM 731 C CA . PHE A 1 90 ? -5.975 0.605 16.930 1.00 96.88 90 PHE A CA 1
ATOM 732 C C . PHE A 1 90 ? -6.145 2.083 17.251 1.00 96.88 90 PHE A C 1
ATOM 734 O O . PHE A 1 90 ? -5.652 2.934 16.525 1.00 96.88 90 PHE A O 1
ATOM 741 N N . GLY A 1 91 ? -6.804 2.410 18.354 1.00 97.19 91 GLY A N 1
ATOM 742 C CA . GLY A 1 91 ? -6.835 3.773 18.868 1.00 97.19 91 GLY A CA 1
ATOM 743 C C . GLY A 1 91 ? -5.478 4.207 19.426 1.00 97.19 91 GLY A C 1
ATOM 744 O O . GLY A 1 91 ? -4.656 3.373 19.814 1.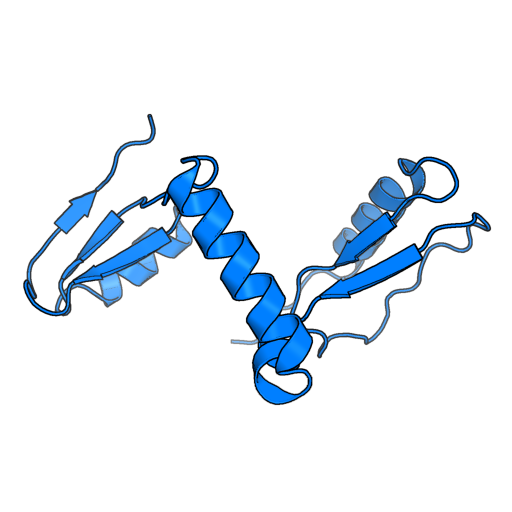00 97.19 91 GLY A O 1
ATOM 745 N N . LEU A 1 92 ? -5.253 5.520 19.509 1.00 96.56 92 LEU A N 1
ATOM 746 C CA . LEU A 1 92 ? -4.005 6.111 20.012 1.00 96.56 92 LEU A CA 1
ATOM 747 C C . LEU A 1 92 ? -3.538 5.556 21.375 1.00 96.56 92 LEU A C 1
ATOM 749 O O . LEU A 1 92 ? -2.344 5.346 21.574 1.00 96.56 92 LEU A O 1
ATOM 753 N N . HIS A 1 93 ? -4.445 5.251 22.308 1.00 97.62 93 HIS A N 1
ATOM 754 C CA . HIS A 1 93 ? -4.064 4.699 23.620 1.00 97.62 93 HIS A CA 1
ATOM 755 C C . HIS A 1 93 ? -3.576 3.244 23.549 1.00 97.62 93 HIS A C 1
ATOM 757 O O . HIS A 1 93 ? -3.047 2.710 24.522 1.00 97.62 93 HIS A O 1
ATOM 763 N N . ARG A 1 94 ? -3.731 2.598 22.391 1.00 96.06 94 ARG A N 1
ATOM 764 C CA . ARG A 1 94 ? -3.395 1.195 22.141 1.00 96.06 94 ARG A CA 1
ATOM 765 C C . ARG A 1 94 ? -2.206 1.024 21.199 1.00 96.06 94 ARG A C 1
ATOM 767 O O . ARG A 1 94 ? -1.990 -0.068 20.683 1.00 96.06 94 ARG A O 1
ATOM 774 N N . VAL A 1 95 ? -1.400 2.067 20.995 1.00 95.19 95 VAL A N 1
ATOM 775 C CA . VAL A 1 95 ? -0.211 2.026 20.121 1.00 95.19 95 VAL A CA 1
ATOM 776 C C . VAL A 1 95 ? 0.731 0.867 20.471 1.00 95.19 95 VAL A C 1
ATOM 778 O O . VAL A 1 95 ? 1.215 0.177 19.578 1.00 95.19 95 VAL A O 1
ATOM 781 N N . ASN A 1 96 ? 0.939 0.579 21.758 1.00 95.94 96 ASN A N 1
ATOM 782 C CA . ASN A 1 96 ? 1.774 -0.553 22.175 1.00 95.94 96 ASN A CA 1
ATOM 783 C C . ASN A 1 96 ? 1.190 -1.913 21.752 1.00 95.94 96 ASN A C 1
ATOM 785 O O . ASN A 1 96 ? 1.944 -2.820 21.396 1.00 95.94 96 ASN A O 1
ATOM 789 N N . ASP A 1 97 ? -0.137 -2.060 21.765 1.00 94.56 97 ASP A N 1
ATOM 790 C CA . ASP A 1 97 ? -0.810 -3.268 21.277 1.00 94.56 97 ASP A CA 1
ATOM 791 C C . ASP A 1 97 ? -0.683 -3.382 19.756 1.00 94.56 97 ASP A C 1
ATOM 793 O O . ASP A 1 97 ? -0.428 -4.472 19.247 1.00 94.56 97 ASP A O 1
ATOM 797 N N . ALA A 1 98 ? -0.785 -2.257 19.042 1.00 94.06 98 ALA A N 1
ATOM 798 C CA . ALA A 1 98 ? -0.607 -2.199 17.595 1.00 94.06 98 ALA A CA 1
ATOM 799 C C . ALA A 1 98 ? 0.789 -2.683 17.173 1.00 94.06 98 ALA A C 1
ATOM 801 O O . ALA A 1 98 ? 0.906 -3.508 16.267 1.00 94.06 98 ALA A O 1
ATOM 802 N N . PHE A 1 99 ? 1.844 -2.251 17.876 1.00 93.75 99 PHE A N 1
ATOM 803 C CA . PHE A 1 99 ? 3.208 -2.738 17.636 1.00 93.75 99 PHE A CA 1
ATOM 804 C C . PHE A 1 99 ? 3.339 -4.244 17.882 1.00 93.75 99 PHE A C 1
ATOM 806 O O . PHE A 1 99 ? 3.932 -4.953 17.070 1.00 93.75 99 PHE A O 1
ATOM 813 N N . LYS A 1 100 ? 2.762 -4.757 18.977 1.00 93.94 100 LYS A N 1
ATOM 814 C CA . LYS A 1 100 ? 2.773 -6.200 19.272 1.00 93.94 100 LYS A CA 1
ATOM 815 C C . LYS A 1 100 ? 2.021 -7.005 18.214 1.00 93.94 100 LYS A C 1
ATOM 817 O O . LYS A 1 100 ? 2.466 -8.094 17.863 1.00 93.94 100 LYS A O 1
ATOM 822 N N . TYR A 1 101 ? 0.899 -6.484 17.725 1.00 92.06 101 TYR A N 1
ATOM 823 C CA . TYR A 1 101 ? 0.109 -7.107 16.668 1.00 92.06 101 TYR A CA 1
ATOM 824 C C . TYR A 1 101 ? 0.872 -7.134 15.341 1.00 92.06 101 TYR A C 1
ATOM 826 O O . TYR A 1 101 ? 0.987 -8.194 14.733 1.00 92.06 101 TYR A O 1
ATOM 834 N N . TYR A 1 102 ? 1.470 -6.007 14.942 1.00 89.69 102 TYR A N 1
ATOM 835 C CA . TYR A 1 102 ? 2.262 -5.887 13.714 1.00 89.69 102 TYR A CA 1
ATOM 836 C C . TYR A 1 102 ? 3.421 -6.895 13.648 1.00 89.69 102 TYR A C 1
ATOM 838 O O . TYR A 1 102 ? 3.720 -7.424 12.587 1.00 89.69 102 TYR A O 1
ATOM 846 N N . MET A 1 103 ? 4.034 -7.230 14.788 1.00 88.62 103 MET A N 1
ATOM 847 C CA . MET A 1 103 ? 5.086 -8.256 14.866 1.00 88.62 103 MET A CA 1
ATOM 848 C C . MET A 1 103 ?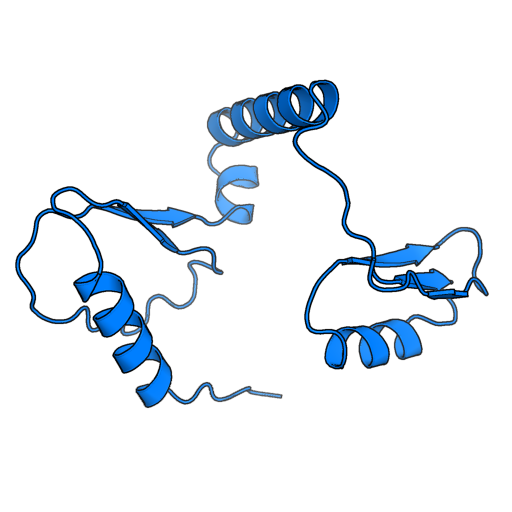 4.589 -9.696 14.662 1.00 88.62 103 MET A C 1
ATOM 850 O O . MET A 1 103 ? 5.409 -10.599 14.518 1.00 88.62 103 MET A O 1
ATOM 854 N N . ARG A 1 104 ? 3.274 -9.934 14.708 1.00 86.94 104 ARG A N 1
ATOM 855 C CA . ARG A 1 104 ? 2.667 -11.272 14.616 1.00 86.94 104 ARG A CA 1
ATOM 856 C C . ARG A 1 104 ? 1.954 -11.525 13.293 1.00 86.94 104 ARG A C 1
ATOM 858 O O . ARG A 1 104 ? 1.809 -12.685 12.923 1.00 86.94 104 ARG A O 1
ATOM 865 N N . VAL A 1 105 ? 1.489 -10.481 12.607 1.00 82.44 105 VAL A N 1
ATOM 866 C CA . VAL A 1 105 ? 0.778 -10.637 11.333 1.00 82.44 105 VAL A CA 1
ATOM 867 C C . VAL A 1 105 ? 1.747 -10.689 10.151 1.00 82.44 105 VAL A C 1
ATOM 869 O O . VAL A 1 105 ? 2.664 -9.872 10.081 1.00 82.44 105 VAL A O 1
ATOM 872 N N . PRO A 1 106 ? 1.554 -11.619 9.197 1.00 72.00 106 PRO A N 1
ATOM 873 C CA . PRO A 1 106 ? 2.466 -11.786 8.069 1.00 72.00 106 PRO A CA 1
ATOM 874 C C . PRO A 1 106 ? 2.293 -10.704 6.995 1.00 72.00 106 PRO A C 1
ATOM 876 O O . PRO A 1 106 ? 3.198 -10.498 6.189 1.00 72.00 106 PRO A O 1
ATOM 879 N N . SER A 1 107 ? 1.136 -10.030 6.936 1.00 77.62 107 SER A N 1
ATOM 880 C CA . SER A 1 107 ? 0.856 -9.038 5.895 1.00 77.62 107 SER A CA 1
ATOM 881 C C . SER A 1 107 ? -0.251 -8.038 6.258 1.00 77.62 107 SER A C 1
ATOM 883 O O . SER A 1 107 ? -1.069 -8.271 7.151 1.00 77.62 107 SER A O 1
ATOM 885 N N . GLY A 1 108 ? -0.277 -6.931 5.508 1.00 81.75 108 GLY A N 1
ATOM 886 C CA . GLY A 1 108 ? -1.286 -5.871 5.565 1.00 81.75 108 GLY A CA 1
ATOM 887 C C . GLY A 1 108 ? -0.979 -4.749 6.563 1.00 81.75 108 GLY A C 1
ATOM 888 O O . GLY A 1 108 ? -0.063 -4.828 7.381 1.00 81.75 108 GLY A O 1
ATOM 889 N N . GLN A 1 109 ? -1.704 -3.641 6.426 1.00 89.31 109 GLN A N 1
ATOM 890 C CA . GLN A 1 109 ? -1.441 -2.412 7.168 1.00 89.31 109 GLN A CA 1
ATOM 891 C C . GLN A 1 109 ? -2.125 -2.414 8.536 1.00 89.31 109 GLN A C 1
ATOM 893 O O . GLN A 1 109 ? -3.297 -2.771 8.670 1.00 89.31 109 GLN A O 1
ATOM 898 N N . VAL A 1 110 ? -1.391 -1.949 9.546 1.00 92.94 110 VAL A N 1
ATOM 899 C CA . VAL A 1 110 ? -1.914 -1.652 10.883 1.00 92.94 110 VAL A CA 1
ATOM 900 C C . VAL A 1 110 ? -2.051 -0.139 11.006 1.00 92.94 110 VAL A C 1
ATOM 902 O O . VAL A 1 110 ? -1.065 0.584 10.869 1.00 92.94 110 VAL A O 1
ATOM 905 N N . LEU A 1 111 ? -3.269 0.344 11.243 1.00 94.81 111 LEU A N 1
ATOM 906 C CA . LEU A 1 111 ? -3.570 1.774 11.316 1.00 94.81 111 LEU A CA 1
ATOM 907 C C . LEU A 1 111 ? -3.749 2.242 12.762 1.00 94.81 111 LEU A C 1
ATOM 909 O O . LEU A 1 111 ? -4.289 1.512 13.596 1.00 94.81 111 LEU A O 1
ATOM 913 N N . ILE A 1 112 ? -3.349 3.488 13.033 1.00 96.62 112 ILE A N 1
ATOM 914 C CA . ILE A 1 112 ? -3.617 4.175 14.301 1.00 96.62 112 ILE A CA 1
ATOM 915 C C . ILE A 1 112 ? -4.720 5.218 14.096 1.00 96.62 112 ILE A C 1
ATOM 917 O O . ILE A 1 112 ? -4.543 6.195 13.371 1.00 96.62 112 ILE A O 1
ATOM 921 N N . ASP A 1 113 ? -5.862 5.015 14.747 1.00 95.69 113 ASP A N 1
ATOM 922 C CA . ASP A 1 113 ? -6.964 5.967 14.804 1.00 95.69 113 ASP A CA 1
ATOM 923 C C . ASP A 1 113 ? -6.673 7.027 15.873 1.00 95.69 113 ASP A C 1
ATOM 925 O O . ASP A 1 113 ? -6.711 6.774 17.082 1.00 95.69 113 ASP A O 1
ATOM 929 N N . MET A 1 114 ? -6.362 8.234 15.404 1.00 95.88 114 MET A N 1
ATOM 930 C CA . MET A 1 114 ? -6.076 9.381 16.264 1.00 95.88 114 MET A CA 1
ATOM 931 C C . MET A 1 114 ? -7.341 10.035 16.836 1.00 95.88 114 MET A C 1
ATOM 933 O O . MET A 1 114 ? -7.235 10.808 17.783 1.00 95.88 114 MET A O 1
ATOM 937 N N . LYS A 1 115 ? -8.526 9.763 16.268 1.00 96.06 115 LYS A N 1
ATOM 938 C CA . LYS A 1 115 ? -9.796 10.366 16.706 1.00 96.06 115 LYS A CA 1
ATOM 939 C C . LYS A 1 115 ? -10.477 9.512 17.764 1.00 96.06 115 LYS A C 1
ATOM 941 O O . LYS A 1 115 ? -10.958 10.034 18.764 1.00 96.06 115 LYS A O 1
ATOM 946 N N . ASN A 1 116 ? -10.522 8.201 17.548 1.00 94.75 116 ASN A N 1
ATOM 947 C CA . ASN A 1 116 ? -11.075 7.264 18.516 1.00 94.75 116 ASN A CA 1
ATOM 948 C C . ASN A 1 116 ? -9.943 6.574 19.282 1.00 94.75 116 ASN A C 1
ATOM 950 O O . ASN A 1 116 ? -9.489 5.488 18.918 1.00 94.75 116 ASN A O 1
ATOM 954 N N . CYS A 1 117 ? -9.511 7.206 20.376 1.00 94.56 117 CYS A N 1
ATOM 955 C CA . CYS A 1 117 ? -8.341 6.787 21.148 1.00 94.56 117 CYS A CA 1
ATOM 956 C C . CYS A 1 117 ? -8.427 5.362 21.718 1.00 94.56 117 CYS A C 1
ATOM 958 O O . CYS A 1 117 ? -7.387 4.773 22.009 1.00 94.56 117 CYS A O 1
ATOM 960 N N . ASN A 1 118 ? -9.632 4.797 21.840 1.00 94.25 118 ASN A N 1
ATOM 961 C CA . ASN A 1 118 ? -9.865 3.467 22.411 1.00 94.25 118 ASN A CA 1
ATOM 962 C C . ASN A 1 118 ? -10.262 2.416 21.362 1.00 94.25 118 ASN A C 1
ATOM 964 O O . ASN A 1 118 ? -10.561 1.276 21.724 1.00 94.25 118 ASN A O 1
ATOM 968 N N . ARG A 1 119 ? -10.277 2.774 20.071 1.00 94.38 119 ARG A N 1
ATOM 969 C CA . ARG A 1 119 ? -10.706 1.878 18.993 1.00 94.38 119 ARG A CA 1
ATOM 970 C C . ARG A 1 119 ? -9.906 0.577 18.982 1.00 94.38 119 ARG A C 1
ATOM 972 O O . ARG A 1 119 ? -8.691 0.562 19.171 1.00 94.38 119 ARG A O 1
ATOM 979 N N . LEU A 1 120 ? -10.605 -0.513 18.697 1.00 94.56 120 LEU A N 1
ATOM 980 C CA . LEU A 1 120 ? -10.008 -1.766 18.267 1.00 94.56 120 LEU A CA 1
ATOM 981 C C . LEU A 1 120 ? -10.889 -2.362 17.184 1.00 94.56 120 LEU A C 1
ATOM 983 O O . LEU A 1 120 ? -12.058 -2.660 17.413 1.00 94.56 120 LEU A O 1
ATOM 987 N N . THR A 1 121 ? -10.318 -2.527 16.004 1.00 93.56 121 THR A N 1
ATOM 988 C CA . THR A 1 121 ? -10.952 -3.230 14.897 1.00 93.56 121 THR A CA 1
ATOM 989 C C . THR A 1 121 ? -9.924 -4.197 14.344 1.00 93.56 121 THR A C 1
ATOM 991 O O . THR A 1 121 ? -8.893 -3.763 13.841 1.00 93.56 121 THR A O 1
ATOM 994 N N . LEU A 1 122 ? -10.182 -5.493 14.475 1.00 90.75 122 LEU A N 1
ATOM 995 C CA . LEU A 1 122 ? -9.404 -6.524 13.799 1.00 90.75 122 LEU A CA 1
ATOM 996 C C . LEU A 1 122 ? -10.119 -6.826 12.485 1.00 90.75 122 LEU A C 1
ATOM 998 O O . LEU A 1 122 ? -11.335 -7.016 12.479 1.00 90.75 122 LEU A O 1
ATOM 1002 N N . CYS A 1 123 ? -9.389 -6.769 11.377 1.00 82.94 123 CYS A N 1
ATOM 1003 C CA . CYS A 1 123 ? -9.923 -7.115 10.070 1.00 82.94 123 CYS A CA 1
ATOM 1004 C C . CYS A 1 123 ? -9.514 -8.562 9.802 1.00 82.94 123 CYS A C 1
ATOM 1006 O O . CYS A 1 123 ? -8.326 -8.830 9.633 1.00 82.94 123 CYS A O 1
ATOM 1008 N N . ASP A 1 124 ? -10.479 -9.481 9.830 1.00 67.19 124 ASP A N 1
ATOM 1009 C CA . ASP A 1 124 ? -10.215 -10.890 9.534 1.00 67.19 124 ASP A CA 1
ATOM 1010 C C . ASP A 1 124 ? -9.637 -11.054 8.122 1.00 67.19 124 ASP A C 1
ATOM 1012 O O . ASP A 1 124 ? -9.979 -10.308 7.196 1.00 67.19 124 ASP A O 1
ATOM 1016 N N . GLU A 1 125 ? -8.772 -12.057 7.961 1.00 58.72 125 GLU A N 1
ATOM 1017 C CA . GLU A 1 125 ? -8.330 -12.525 6.651 1.00 58.72 125 GLU A CA 1
ATOM 1018 C C . GLU A 1 125 ? -9.551 -13.086 5.907 1.00 58.72 125 GLU A C 1
ATOM 1020 O O . GLU A 1 125 ? -10.041 -14.169 6.221 1.00 58.72 125 GLU A O 1
ATOM 1025 N N . ARG A 1 126 ? -10.084 -12.317 4.955 1.00 48.03 126 ARG A N 1
ATOM 1026 C CA . ARG A 1 126 ? -10.905 -12.869 3.873 1.00 48.03 126 ARG A CA 1
ATOM 1027 C C . ARG A 1 126 ? -10.012 -13.366 2.751 1.00 48.03 126 ARG A C 1
ATOM 1029 O O . ARG A 1 126 ? -9.020 -12.659 2.454 1.00 48.03 126 ARG A O 1
#

Organism: Ooceraea biroi (NCBI:txid2015173)

Secondary structure (DSSP, 8-state):
------HHHHHHHHHHHHHTPPTT-EEEEES-TT--S-----------EEEEE-HHHHHHH-HHHHHHHHHHHHHHHHTT-----EEEEEEGGGHHHHHHHHTT-SSSEEEEESSSTT-EEE----

Sequence (126 aa):
MKVRYDTRCYVTYVCTFIASLEHDGLIAFLDSARNRRHLNLCSMSSNYTIFVVAAEHYKIADTLIYRETMQHLLDYQSECVIRPRISAIFGLHRVNDAFKYYMRVPSGQVLIDMKNCNRLTLCDER

Radius of gyration: 19.45 Å; chains: 1; bounding box: 40×34×45 Å

Foldseek 3Di:
DDDDDPVVVVQVVQQVVVVPADAQAEAEAEDDPPPPDDPPPPPDDGNYYYHYDDLVCCVPPPVPVVVVVVVVVVVCVVVVVDDAFAQKEAEQCCVVVLVVVVVPDPDHDYHYDPPRNGDIDGDDDD

pLDDT: mean 76.48, std 18.54, range [23.44, 97.62]